Protein AF-A0A5B7JVV4-F1 (afdb_monomer_lite)

Sequence (138 aa):
MTSEPEPEVPVTKVARYDIDFSLCIICQGSGGVLIEKPNSHEKVLKFVHDRASYGDGDFSQMSRCLGDLTASDLISKNATWHRKCYQNTVHTQLTKRAKERFEKQIAARGSRRGSTQSHSSDGGTFTRSQSTPYVKEV

Secondary structure (DSSP, 8-state):
---PPP----------S---TTSBTTT----S-EESS-S-HHHHHHHHHHHHHTT-HHHHHHHHHHTT--HHHHHHTT-BEEHHHHHHHT-HHHHHHHHHHHHHHHHHHHGGGG----------------PPPPP---

Structure (mmCIF, N/CA/C/O backbone):
data_AF-A0A5B7JVV4-F1
#
_entry.id   AF-A0A5B7JVV4-F1
#
loop_
_atom_site.group_PDB
_atom_site.id
_atom_site.type_symbol
_atom_site.label_atom_id
_atom_site.label_alt_id
_atom_site.label_comp_id
_atom_site.label_asym_id
_atom_site.label_entity_id
_atom_site.label_seq_id
_atom_site.pdbx_PDB_ins_code
_atom_site.Cartn_x
_atom_site.Cartn_y
_atom_site.Cartn_z
_atom_site.occupancy
_atom_site.B_iso_or_equiv
_atom_site.auth_seq_id
_atom_site.auth_comp_id
_atom_site.auth_asym_id
_atom_site.auth_atom_id
_atom_site.pdbx_PDB_model_num
ATOM 1 N N . MET A 1 1 ? -0.114 46.836 9.838 1.00 50.16 1 MET A N 1
ATOM 2 C CA . MET A 1 1 ? -0.886 45.711 10.401 1.00 50.16 1 MET A CA 1
ATOM 3 C C . MET A 1 1 ? -1.976 45.366 9.410 1.00 50.16 1 MET A C 1
ATOM 5 O O . MET A 1 1 ? -3.021 45.987 9.463 1.00 50.16 1 MET A O 1
ATOM 9 N N . THR A 1 2 ? -1.708 44.439 8.499 1.00 46.97 2 THR A N 1
ATOM 10 C CA . THR A 1 2 ? -2.728 43.743 7.702 1.00 46.97 2 THR A CA 1
ATOM 11 C C . THR A 1 2 ? -2.018 42.550 7.080 1.00 46.97 2 THR A C 1
ATOM 13 O O . THR A 1 2 ? -1.453 42.635 5.996 1.00 46.97 2 THR A O 1
ATOM 16 N N . SER A 1 3 ? -1.940 41.466 7.848 1.00 49.28 3 SER A N 1
ATOM 17 C CA . SER A 1 3 ? -1.601 40.157 7.303 1.00 49.28 3 SER A CA 1
ATOM 18 C C . SER A 1 3 ? -2.851 39.664 6.585 1.00 49.28 3 SER A C 1
ATOM 20 O O . SER A 1 3 ? -3.860 39.378 7.227 1.00 49.28 3 SER A O 1
ATOM 22 N N . GLU A 1 4 ? -2.802 39.676 5.261 1.00 60.12 4 GLU A N 1
ATOM 23 C CA . GLU A 1 4 ? -3.809 39.095 4.380 1.00 60.12 4 GLU A CA 1
ATOM 24 C C . GLU A 1 4 ? -3.758 37.564 4.543 1.00 60.12 4 GLU A C 1
ATOM 26 O O . GLU A 1 4 ? -2.680 36.986 4.387 1.00 60.12 4 GLU A O 1
ATOM 31 N N . PRO A 1 5 ? -4.848 36.887 4.947 1.00 58.03 5 PRO A N 1
ATOM 32 C CA . PRO A 1 5 ? -4.850 35.432 5.005 1.00 58.03 5 PRO A CA 1
ATOM 33 C C . PRO A 1 5 ? -4.998 34.867 3.587 1.00 58.03 5 PRO A C 1
ATOM 35 O O . PRO A 1 5 ? -6.013 35.093 2.926 1.00 58.03 5 PRO A O 1
ATOM 38 N N . GLU A 1 6 ? -3.977 34.136 3.128 1.00 61.00 6 GLU A N 1
ATOM 39 C CA . GLU A 1 6 ? -4.040 33.351 1.893 1.00 61.00 6 GLU A CA 1
ATOM 40 C C . GLU A 1 6 ? -5.231 32.376 1.937 1.00 61.00 6 GLU A C 1
ATOM 42 O O . GLU A 1 6 ? -5.462 31.725 2.961 1.00 61.00 6 GLU A O 1
ATOM 47 N N . PRO A 1 7 ? -5.996 32.241 0.841 1.00 52.41 7 PRO A N 1
ATOM 48 C CA . PRO A 1 7 ? -7.085 31.283 0.781 1.00 52.41 7 PRO A CA 1
ATOM 49 C C . PRO A 1 7 ? -6.515 29.862 0.725 1.00 52.41 7 PRO A C 1
ATOM 51 O O . PRO A 1 7 ? -5.925 29.456 -0.278 1.00 52.41 7 PRO A O 1
ATOM 54 N N . GLU A 1 8 ? -6.726 29.085 1.789 1.00 56.34 8 GLU A N 1
ATOM 55 C CA . GLU A 1 8 ? -6.482 27.645 1.776 1.00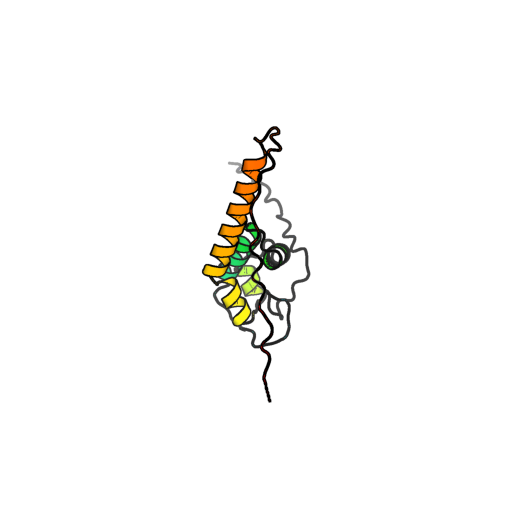 56.34 8 GLU A CA 1
ATOM 56 C C . GLU A 1 8 ? -7.377 27.004 0.709 1.00 56.34 8 GLU A C 1
ATOM 58 O O . GLU A 1 8 ? -8.585 26.825 0.881 1.00 56.34 8 GLU A O 1
ATOM 63 N N . VAL A 1 9 ? -6.777 26.703 -0.441 1.00 56.56 9 VAL A N 1
ATOM 64 C CA . VAL A 1 9 ? -7.407 25.928 -1.506 1.00 56.56 9 VAL A CA 1
ATOM 65 C C . VAL A 1 9 ? -7.944 24.622 -0.913 1.00 56.56 9 VAL A C 1
ATOM 67 O O . VAL A 1 9 ? -7.162 23.844 -0.359 1.00 56.56 9 VAL A O 1
ATOM 70 N N . PRO A 1 10 ? -9.254 24.328 -1.025 1.00 49.62 10 PRO A N 1
ATOM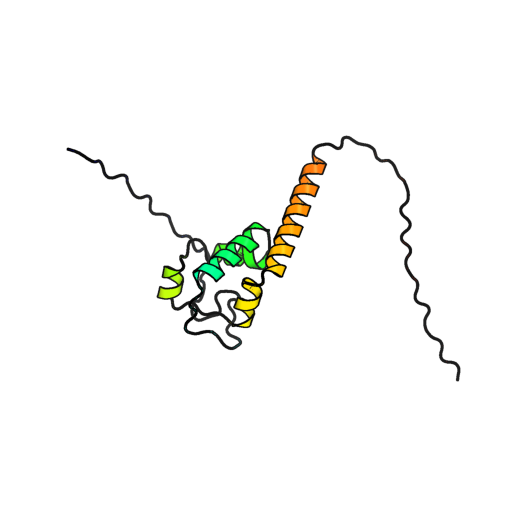 71 C CA . PRO A 1 10 ? -9.786 23.057 -0.572 1.00 49.62 10 PRO A CA 1
ATOM 72 C C . PRO A 1 10 ? -9.238 21.970 -1.495 1.00 49.62 10 PRO A C 1
ATOM 74 O O . PRO A 1 10 ? -9.719 21.771 -2.614 1.00 49.62 10 PRO A O 1
ATOM 77 N N . VAL A 1 11 ? -8.198 21.277 -1.025 1.00 48.03 11 VAL A N 1
ATOM 78 C CA . VAL A 1 11 ? -7.682 20.061 -1.650 1.00 48.03 11 VAL A CA 1
ATOM 79 C C . VAL A 1 11 ? -8.826 19.062 -1.617 1.00 48.03 11 VAL A C 1
ATOM 81 O O . VAL A 1 11 ? -9.155 18.470 -0.588 1.00 48.03 11 VAL A O 1
ATOM 84 N N . THR A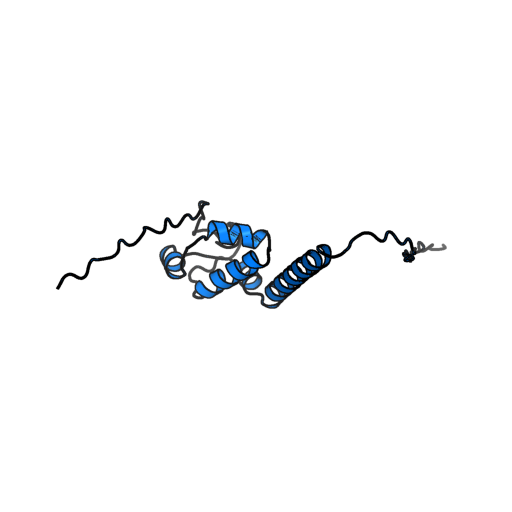 1 12 ? -9.508 18.943 -2.748 1.00 46.31 12 THR A N 1
ATOM 85 C CA . THR A 1 12 ? -10.566 17.969 -2.955 1.00 46.31 12 THR A CA 1
ATOM 86 C C . THR A 1 12 ? -9.908 16.601 -2.860 1.00 46.31 12 THR A C 1
ATOM 88 O O . THR A 1 12 ? -9.264 16.146 -3.798 1.00 46.31 12 THR A O 1
ATOM 91 N N . LYS A 1 13 ? -10.023 15.967 -1.688 1.00 49.12 13 LYS A N 1
ATOM 92 C CA . LYS A 1 13 ? -9.543 14.609 -1.419 1.00 49.12 13 LYS A CA 1
ATOM 93 C C . LYS A 1 13 ? -10.364 13.638 -2.263 1.00 49.12 13 LYS A C 1
ATOM 95 O O . LYS A 1 13 ? -11.367 13.095 -1.798 1.00 49.12 13 LYS A O 1
ATOM 100 N N . VAL A 1 14 ? -10.009 13.462 -3.533 1.00 47.81 14 VAL A N 1
ATOM 101 C CA . VAL A 1 14 ? -10.773 12.596 -4.433 1.00 47.81 14 VAL A CA 1
ATOM 102 C C . VAL A 1 14 ? -10.315 11.147 -4.257 1.00 47.81 14 VAL A C 1
ATOM 104 O O . VAL A 1 14 ? -9.628 10.586 -5.108 1.00 47.81 14 VAL A O 1
ATOM 107 N N . ALA A 1 15 ? -10.725 10.512 -3.157 1.00 49.44 15 ALA A N 1
ATOM 108 C CA . ALA A 1 15 ? -10.773 9.054 -3.094 1.00 49.44 15 ALA A CA 1
ATOM 109 C C . ALA A 1 15 ? -11.843 8.593 -4.101 1.00 49.44 15 ALA A C 1
ATOM 111 O O . ALA A 1 15 ? -13.039 8.729 -3.858 1.00 49.44 15 ALA A O 1
ATOM 112 N N . ARG A 1 16 ? -11.428 8.150 -5.295 1.00 54.75 16 ARG A N 1
ATOM 113 C CA . ARG A 1 16 ? -12.349 7.870 -6.418 1.00 54.75 16 ARG A CA 1
ATOM 114 C C . ARG A 1 16 ? -13.070 6.517 -6.353 1.00 54.75 16 ARG A C 1
ATOM 116 O O . ARG A 1 16 ? -13.715 6.159 -7.329 1.00 54.75 16 ARG A O 1
ATOM 123 N N . TYR A 1 17 ? -13.002 5.783 -5.245 1.00 59.19 17 TYR A N 1
ATOM 124 C CA . TYR A 1 17 ? -13.747 4.535 -5.063 1.00 59.19 17 TYR A CA 1
ATOM 125 C C . TYR A 1 17 ? -14.184 4.379 -3.604 1.00 59.19 17 TYR A C 1
ATOM 127 O O . TYR A 1 17 ? -13.419 4.699 -2.695 1.00 59.19 17 TYR A O 1
ATOM 135 N N . ASP A 1 18 ? -15.411 3.892 -3.414 1.00 72.19 18 ASP A N 1
ATOM 136 C CA . ASP A 1 18 ? -16.022 3.541 -2.128 1.00 72.19 18 ASP A CA 1
ATOM 137 C C . ASP A 1 18 ? -15.214 2.394 -1.492 1.00 72.19 18 ASP A C 1
ATOM 139 O O . ASP A 1 18 ? -15.404 1.219 -1.806 1.00 72.19 18 ASP A O 1
ATOM 143 N N . ILE A 1 19 ? -14.195 2.737 -0.702 1.00 82.06 19 ILE A N 1
ATOM 144 C CA . ILE A 1 19 ? -13.443 1.766 0.097 1.00 82.06 19 ILE A CA 1
ATOM 145 C C . ILE A 1 19 ? -14.287 1.449 1.319 1.00 82.06 19 ILE A C 1
ATOM 147 O O . ILE A 1 19 ? -14.550 2.334 2.136 1.00 82.06 19 ILE A O 1
ATOM 151 N N . ASP A 1 20 ? -14.616 0.174 1.494 1.00 86.56 20 ASP A N 1
ATOM 152 C CA . ASP A 1 20 ? -15.201 -0.286 2.742 1.00 86.56 20 ASP A CA 1
ATOM 153 C C . ASP A 1 20 ? -14.082 -0.515 3.772 1.00 86.56 20 ASP A C 1
ATOM 155 O O . ASP A 1 20 ? -13.221 -1.387 3.614 1.00 86.56 20 ASP A O 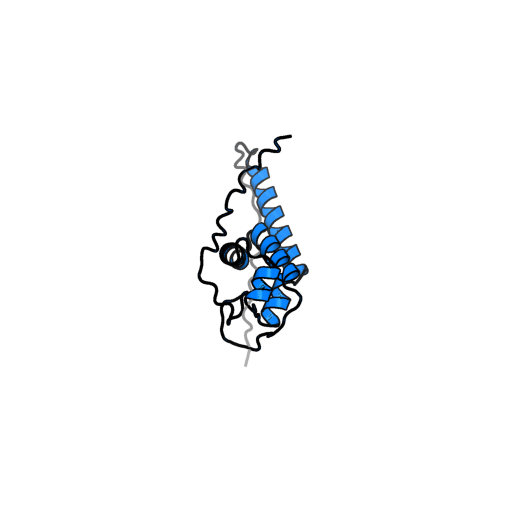1
ATOM 159 N N . PHE A 1 21 ? -14.070 0.304 4.827 1.00 86.50 21 PHE A N 1
ATOM 160 C CA . PHE A 1 21 ? -13.085 0.231 5.912 1.00 86.50 21 PHE A CA 1
ATOM 161 C C . PHE A 1 21 ? -13.358 -0.923 6.890 1.00 86.50 21 PHE A C 1
ATOM 163 O O . PHE A 1 21 ? -12.464 -1.288 7.659 1.00 86.50 21 PHE A O 1
ATOM 170 N N . SER A 1 22 ? -14.556 -1.521 6.838 1.00 85.06 22 SER A N 1
ATOM 171 C CA . SER A 1 22 ? -14.878 -2.748 7.574 1.00 85.06 22 SER A CA 1
ATOM 172 C C . SER A 1 22 ? -14.219 -3.986 6.958 1.00 85.06 22 SER A C 1
ATOM 174 O O . SER A 1 22 ? -14.027 -4.994 7.639 1.00 85.06 22 SER A O 1
ATOM 176 N N . LEU A 1 23 ? -13.820 -3.895 5.686 1.00 89.25 23 LEU A N 1
ATOM 177 C CA . LEU A 1 23 ? -13.090 -4.929 4.966 1.00 89.25 23 LEU A CA 1
ATOM 178 C C . LEU A 1 23 ? -11.585 -4.663 4.987 1.00 89.25 23 LEU A C 1
ATOM 180 O O . LEU A 1 23 ? -11.100 -3.599 5.375 1.00 89.25 23 LEU A O 1
ATOM 184 N N . CYS A 1 24 ? -10.810 -5.641 4.512 1.00 90.94 24 CYS A N 1
ATOM 185 C CA . CYS A 1 24 ? -9.378 -5.441 4.370 1.00 90.94 24 CYS A CA 1
ATOM 186 C C . CYS A 1 24 ? -9.087 -4.329 3.358 1.00 90.94 24 CYS A C 1
ATOM 188 O O . CYS A 1 24 ? -9.251 -4.540 2.157 1.00 90.94 24 CYS A O 1
ATOM 190 N N . ILE A 1 25 ? -8.514 -3.209 3.807 1.00 89.75 25 ILE A N 1
ATOM 191 C CA . ILE A 1 25 ? -8.239 -2.074 2.915 1.00 89.75 25 ILE A CA 1
ATOM 192 C C . ILE A 1 25 ? -7.314 -2.434 1.747 1.00 89.75 25 ILE A C 1
ATOM 194 O O . ILE A 1 25 ? -7.400 -1.800 0.714 1.00 89.75 25 ILE A O 1
ATOM 198 N N . ILE A 1 26 ? -6.476 -3.472 1.878 1.00 89.38 26 ILE A N 1
ATOM 199 C CA . ILE A 1 26 ? -5.486 -3.896 0.871 1.00 89.38 26 ILE A CA 1
ATOM 200 C C . ILE A 1 26 ? -6.089 -4.807 -0.210 1.00 89.38 26 ILE A C 1
ATOM 202 O O . ILE A 1 26 ? -5.580 -4.834 -1.324 1.00 89.38 26 ILE A O 1
ATOM 206 N N . CYS A 1 27 ? -7.124 -5.596 0.089 1.00 89.50 27 CYS A N 1
ATOM 207 C CA . CYS A 1 27 ? -7.689 -6.543 -0.887 1.00 89.50 27 CYS A CA 1
ATOM 208 C C . CYS A 1 27 ? -9.209 -6.458 -1.051 1.00 89.50 27 CYS A C 1
ATOM 210 O O . CYS A 1 27 ? -9.754 -7.211 -1.849 1.00 89.50 27 CYS A O 1
ATOM 212 N N . GLN A 1 28 ? -9.885 -5.595 -0.284 1.00 88.94 28 GLN A N 1
ATOM 213 C CA . GLN A 1 28 ? -11.343 -5.413 -0.255 1.00 88.94 28 GLN A CA 1
ATOM 214 C C . GLN A 1 28 ? -12.133 -6.723 -0.070 1.00 88.94 28 GLN A C 1
ATOM 216 O O . GLN A 1 28 ? -13.270 -6.852 -0.504 1.00 88.94 28 GLN A O 1
ATOM 221 N N . GLY A 1 29 ? -11.521 -7.724 0.572 1.00 86.50 29 GLY A N 1
ATOM 222 C CA . GLY A 1 29 ? -12.136 -9.025 0.831 1.00 86.50 29 GLY A CA 1
ATOM 223 C C . GLY A 1 29 ? -12.593 -9.156 2.281 1.00 86.50 29 GLY A C 1
ATOM 224 O O . GLY A 1 29 ? -11.910 -8.672 3.183 1.00 86.50 29 GLY A O 1
ATOM 225 N N . SER A 1 30 ? -13.702 -9.867 2.492 1.00 80.44 30 SER A N 1
ATOM 226 C CA . SER A 1 30 ? -14.271 -10.214 3.806 1.00 80.44 30 SER A CA 1
ATOM 227 C C . SER A 1 30 ? -13.715 -11.513 4.409 1.00 80.44 30 SER A C 1
ATOM 229 O O . SER A 1 30 ? -14.134 -11.935 5.483 1.00 80.44 30 SER A O 1
ATOM 231 N N . GLY A 1 31 ? -12.788 -12.185 3.717 1.00 78.69 31 GLY A N 1
ATOM 232 C CA . GLY A 1 31 ? -12.292 -13.505 4.102 1.00 78.69 31 GLY A CA 1
ATOM 233 C C . GLY A 1 31 ? -10.983 -13.481 4.892 1.00 78.69 31 GLY A C 1
ATOM 234 O O . GLY A 1 31 ? -9.943 -13.115 4.350 1.00 78.69 31 GLY A O 1
ATOM 235 N N . GLY A 1 32 ? -11.009 -14.011 6.117 1.00 79.94 32 GLY A N 1
ATOM 236 C CA . GLY A 1 32 ? -9.827 -14.251 6.950 1.00 79.94 32 GLY A CA 1
ATOM 237 C C . GLY A 1 32 ? -9.849 -13.481 8.270 1.00 79.94 32 GLY A C 1
ATOM 238 O O . GLY A 1 32 ? -10.848 -12.879 8.644 1.00 79.94 32 GLY A O 1
ATOM 239 N N . VAL A 1 33 ? -8.731 -13.519 8.999 1.00 84.75 33 VAL A N 1
ATOM 240 C CA . VAL A 1 33 ? -8.583 -12.783 10.264 1.00 84.75 33 VAL A CA 1
ATOM 241 C C . VAL A 1 33 ? -8.105 -11.363 9.967 1.00 84.75 33 VAL A C 1
ATOM 243 O O . VAL A 1 33 ? -6.958 -11.159 9.542 1.00 84.75 33 VAL A O 1
ATOM 246 N N . LEU A 1 34 ? -8.998 -10.396 10.175 1.00 88.38 34 LEU A N 1
ATOM 247 C CA . LEU A 1 34 ? -8.705 -8.966 10.138 1.00 88.38 34 LEU A CA 1
ATOM 248 C C . LEU A 1 34 ? -8.032 -8.529 11.440 1.00 88.38 34 LEU A C 1
ATOM 250 O O . LEU A 1 34 ? -8.326 -9.031 12.522 1.00 88.38 34 LEU A O 1
ATOM 254 N N . ILE A 1 35 ? -7.098 -7.592 11.330 1.00 86.19 35 ILE A N 1
ATOM 255 C CA . ILE A 1 35 ? -6.477 -6.954 12.487 1.00 86.19 35 ILE A CA 1
ATOM 256 C C . ILE A 1 35 ? -7.344 -5.751 12.860 1.00 86.19 35 ILE A C 1
ATOM 258 O O . ILE A 1 35 ? -7.378 -4.779 12.113 1.00 86.19 35 ILE A O 1
ATOM 262 N N . GLU A 1 36 ? -8.025 -5.824 14.005 1.00 74.19 36 GLU A N 1
ATOM 263 C CA . GLU A 1 36 ? -9.003 -4.814 14.449 1.00 74.19 36 GLU A CA 1
ATOM 264 C C . GLU A 1 36 ? -8.367 -3.497 14.924 1.00 74.19 36 GLU A C 1
ATOM 266 O O . GLU A 1 36 ? -9.031 -2.467 14.952 1.00 74.19 36 GLU A O 1
ATOM 271 N N . LYS A 1 37 ? -7.081 -3.507 15.306 1.00 77.00 37 LYS A N 1
ATOM 272 C CA . LYS A 1 37 ? -6.349 -2.310 15.770 1.00 77.00 37 LYS A CA 1
ATOM 273 C C . LYS A 1 37 ? -4.903 -2.290 15.281 1.00 77.00 37 LYS A C 1
ATOM 275 O O . LYS A 1 37 ? -3.971 -2.496 16.065 1.00 77.00 37 LYS A O 1
ATOM 280 N N . PRO A 1 38 ? -4.673 -2.092 13.980 1.00 81.44 38 PRO A N 1
ATOM 281 C CA . PRO A 1 38 ? -3.318 -1.956 13.490 1.00 81.44 38 PRO A CA 1
ATOM 282 C C . PRO A 1 38 ? -2.691 -0.632 13.956 1.00 81.44 38 PRO A C 1
ATOM 284 O O . PRO A 1 38 ? -3.364 0.383 14.058 1.00 81.44 38 PRO A O 1
ATOM 287 N N . ASN A 1 39 ? -1.381 -0.607 14.208 1.00 84.69 39 ASN A N 1
ATOM 288 C CA . ASN A 1 39 ? -0.642 0.627 14.536 1.00 84.69 39 ASN A CA 1
ATOM 289 C C . ASN A 1 39 ? 0.234 1.137 13.375 1.00 84.69 39 ASN A C 1
ATOM 291 O O . ASN A 1 39 ? 0.837 2.198 13.459 1.00 84.69 39 ASN A O 1
ATOM 295 N N . SER A 1 40 ? 0.326 0.369 12.289 1.00 87.56 40 SER A N 1
ATOM 296 C CA . SER A 1 40 ? 1.312 0.560 11.218 1.00 87.56 40 SER A CA 1
ATOM 297 C C . SER A 1 40 ? 0.717 1.230 9.970 1.00 87.56 40 SER A C 1
ATOM 299 O O . SER A 1 40 ? 1.129 0.925 8.853 1.00 87.56 40 SER A O 1
ATOM 301 N N . HIS A 1 41 ? -0.261 2.125 10.146 1.00 90.19 41 HIS A N 1
ATOM 302 C CA . HIS A 1 41 ? -0.996 2.788 9.057 1.00 90.19 41 HIS A CA 1
ATOM 303 C C . HIS A 1 41 ? -0.085 3.564 8.103 1.00 90.19 41 HIS A C 1
ATOM 305 O O . HIS A 1 41 ? -0.142 3.364 6.892 1.00 90.19 41 HIS A O 1
ATOM 311 N N . GLU A 1 42 ? 0.814 4.381 8.651 1.00 91.06 42 GLU A N 1
ATOM 312 C CA . GLU A 1 42 ? 1.773 5.167 7.870 1.00 91.06 42 GLU A CA 1
ATOM 313 C C . GLU A 1 42 ? 2.670 4.271 7.008 1.00 91.06 42 GLU A C 1
ATOM 315 O O . GLU A 1 42 ? 2.906 4.532 5.829 1.00 91.06 42 GLU A O 1
ATOM 320 N N . LYS A 1 43 ? 3.110 3.147 7.579 1.00 91.25 43 LYS A N 1
ATOM 321 C CA . LYS A 1 43 ? 3.935 2.175 6.868 1.00 91.25 43 LYS A CA 1
ATOM 322 C C . LYS A 1 43 ? 3.168 1.540 5.713 1.00 91.25 43 LYS A C 1
ATOM 324 O O . LYS A 1 43 ? 3.721 1.412 4.627 1.00 91.25 43 LYS A O 1
ATOM 329 N N . VAL A 1 44 ? 1.911 1.153 5.923 1.00 91.38 44 VAL A N 1
ATOM 330 C CA . VAL A 1 44 ? 1.082 0.578 4.854 1.00 91.38 44 VAL A CA 1
ATOM 331 C C . VAL A 1 44 ? 0.911 1.574 3.714 1.00 91.38 44 VAL A C 1
ATOM 333 O O . VAL A 1 44 ? 1.192 1.211 2.575 1.00 91.38 44 VAL A O 1
ATOM 336 N N . LEU A 1 45 ? 0.543 2.822 4.018 1.00 91.50 45 LEU A N 1
ATOM 337 C CA . LEU A 1 45 ? 0.398 3.875 3.009 1.00 91.50 45 LEU A CA 1
ATOM 338 C C . LEU A 1 45 ? 1.686 4.065 2.207 1.00 91.50 45 LEU A C 1
ATOM 340 O O . LEU A 1 45 ? 1.663 3.979 0.981 1.00 91.50 45 LEU A O 1
ATOM 344 N N . LYS A 1 46 ? 2.826 4.216 2.889 1.00 92.38 46 LYS A N 1
ATOM 345 C CA . LYS A 1 46 ? 4.127 4.377 2.232 1.00 92.38 46 LYS A CA 1
ATOM 346 C C . LYS A 1 46 ? 4.427 3.237 1.259 1.00 92.38 46 LYS A C 1
ATOM 348 O O . LYS A 1 46 ? 4.746 3.483 0.103 1.00 92.38 46 LYS A O 1
ATOM 353 N N . PHE A 1 47 ? 4.289 1.987 1.702 1.00 92.44 47 PHE A N 1
ATOM 354 C CA . PHE A 1 47 ? 4.572 0.830 0.850 1.00 92.44 47 PHE A CA 1
ATOM 355 C C . PHE A 1 47 ? 3.591 0.700 -0.320 1.00 92.44 47 PHE A C 1
ATOM 357 O O . PHE A 1 47 ? 3.991 0.256 -1.398 1.00 92.44 47 PHE A O 1
ATOM 364 N N . VAL A 1 48 ? 2.325 1.084 -0.128 1.00 92.00 48 VAL A N 1
ATOM 365 C CA . VAL A 1 48 ? 1.339 1.109 -1.213 1.00 92.00 48 VAL A CA 1
ATOM 366 C C . VAL A 1 48 ? 1.732 2.137 -2.269 1.00 92.00 48 VAL A C 1
ATOM 368 O O . VAL A 1 48 ? 1.796 1.783 -3.446 1.00 92.00 48 VAL A O 1
ATOM 371 N N . HIS A 1 49 ? 2.061 3.366 -1.865 1.00 91.25 49 HIS A N 1
ATOM 372 C CA . HIS A 1 49 ? 2.491 4.415 -2.790 1.00 91.25 49 HIS A CA 1
ATOM 373 C C . HIS A 1 49 ? 3.812 4.070 -3.487 1.00 91.25 49 HIS A C 1
ATOM 375 O O . HIS A 1 49 ? 3.910 4.210 -4.706 1.00 91.25 49 HIS A O 1
ATOM 381 N N . ASP A 1 50 ? 4.798 3.541 -2.755 1.00 91.69 50 ASP A N 1
ATOM 382 C CA . ASP A 1 50 ? 6.080 3.118 -3.325 1.00 91.69 50 ASP A CA 1
ATOM 383 C C . ASP A 1 50 ? 5.858 2.067 -4.422 1.00 91.69 50 ASP A C 1
ATOM 385 O O . ASP A 1 5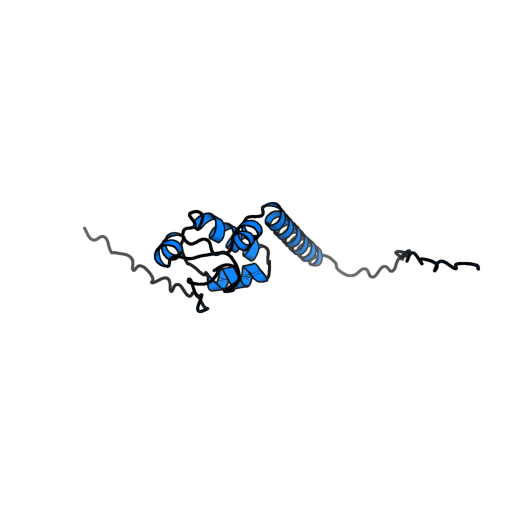0 ? 6.333 2.222 -5.548 1.00 91.69 50 ASP A O 1
ATOM 389 N N . ARG A 1 51 ? 5.075 1.015 -4.145 1.00 90.62 51 ARG A N 1
ATOM 390 C CA . ARG A 1 51 ? 4.792 -0.037 -5.138 1.00 90.62 51 ARG A CA 1
ATOM 391 C C . ARG A 1 51 ? 3.956 0.472 -6.306 1.00 90.62 51 ARG A C 1
ATOM 393 O O . ARG A 1 51 ? 4.234 0.102 -7.446 1.00 90.62 51 ARG A O 1
ATOM 400 N N . ALA A 1 52 ? 2.992 1.349 -6.044 1.00 91.75 52 ALA A N 1
ATOM 401 C CA . ALA A 1 52 ? 2.220 2.006 -7.088 1.00 91.75 52 ALA A CA 1
ATOM 402 C C . ALA A 1 52 ? 3.117 2.826 -8.029 1.00 91.75 52 ALA A C 1
ATOM 404 O O . ALA A 1 52 ? 2.919 2.775 -9.243 1.00 91.75 52 ALA A O 1
ATOM 405 N N . SER A 1 53 ? 4.127 3.522 -7.490 1.00 91.62 53 SER A N 1
ATOM 406 C CA . SER A 1 53 ? 5.088 4.318 -8.268 1.00 91.62 53 SER A CA 1
ATOM 407 C C . SER A 1 53 ? 5.967 3.467 -9.191 1.00 91.62 53 SER A C 1
ATOM 409 O O . SER A 1 53 ? 6.363 3.921 -10.262 1.00 91.62 53 SER A O 1
ATOM 411 N N . TYR A 1 54 ? 6.208 2.205 -8.824 1.00 91.44 54 TYR A N 1
ATOM 412 C CA . TYR A 1 54 ? 6.939 1.238 -9.647 1.00 91.44 54 TYR A CA 1
ATOM 413 C C . TYR A 1 54 ? 6.058 0.547 -10.701 1.00 91.44 54 TYR A C 1
ATOM 415 O O . TYR A 1 54 ? 6.533 -0.339 -11.413 1.00 91.44 54 TYR A O 1
ATOM 423 N N . GLY A 1 55 ? 4.785 0.936 -10.821 1.00 84.56 55 GLY A N 1
ATOM 424 C CA . GLY A 1 55 ? 3.856 0.380 -11.807 1.00 84.56 55 GLY A CA 1
ATOM 425 C C . GLY A 1 55 ? 3.344 -1.019 -11.461 1.00 84.56 55 GLY A C 1
ATOM 426 O O . GLY A 1 55 ? 2.996 -1.783 -12.361 1.00 84.56 55 GLY A O 1
ATOM 427 N N . ASP A 1 56 ? 3.321 -1.378 -10.176 1.00 86.19 56 ASP A N 1
ATOM 428 C CA . ASP A 1 56 ? 2.684 -2.608 -9.706 1.00 86.19 56 ASP A CA 1
ATOM 429 C C . ASP A 1 56 ? 1.154 -2.447 -9.763 1.00 86.19 56 ASP A C 1
ATOM 431 O O . ASP A 1 56 ? 0.583 -1.697 -8.973 1.00 86.19 56 ASP A O 1
ATOM 435 N N . GLY A 1 57 ? 0.500 -3.106 -10.728 1.00 84.25 57 GLY A N 1
ATOM 436 C CA . GLY A 1 57 ? -0.895 -2.843 -11.111 1.00 84.25 57 GLY A CA 1
ATOM 437 C C . GLY A 1 57 ? -1.897 -2.912 -9.956 1.00 84.25 57 GLY A C 1
ATOM 438 O O . GLY A 1 57 ? -2.707 -1.994 -9.800 1.00 84.25 57 GLY A O 1
ATOM 439 N N . ASP A 1 58 ? -1.784 -3.933 -9.105 1.00 84.81 58 ASP A N 1
ATOM 440 C CA . ASP A 1 58 ? -2.661 -4.119 -7.940 1.00 84.81 58 ASP A CA 1
ATOM 441 C C . ASP A 1 58 ? -2.521 -2.948 -6.951 1.00 84.81 58 ASP A C 1
ATOM 443 O O . ASP A 1 58 ? -3.498 -2.427 -6.408 1.00 84.81 58 ASP A O 1
ATOM 447 N N . PHE A 1 59 ? -1.289 -2.470 -6.760 1.00 88.12 59 PHE A N 1
ATOM 448 C CA . PHE A 1 59 ? -0.984 -1.364 -5.855 1.00 88.12 59 PHE A CA 1
ATOM 449 C C . PHE A 1 59 ? -1.278 -0.001 -6.477 1.00 88.12 59 PHE A C 1
ATOM 451 O O . PHE A 1 59 ? -1.647 0.922 -5.757 1.00 88.12 59 PHE A O 1
ATOM 458 N N . SER A 1 60 ? -1.180 0.141 -7.799 1.00 87.81 60 SER A N 1
ATOM 459 C CA . SER A 1 60 ? -1.576 1.360 -8.505 1.00 87.81 60 SER A CA 1
ATOM 460 C C . SER A 1 60 ? -3.073 1.629 -8.373 1.00 87.81 60 SER A C 1
ATOM 462 O O . SER A 1 60 ? -3.461 2.775 -8.149 1.00 87.81 60 SER A O 1
ATOM 464 N N . GLN A 1 61 ? -3.920 0.599 -8.474 1.00 85.38 61 GLN A N 1
ATOM 465 C CA . GLN A 1 61 ? -5.352 0.751 -8.210 1.00 85.38 61 GLN A CA 1
ATOM 466 C C . GLN A 1 61 ? -5.590 1.099 -6.740 1.00 85.38 61 GLN A C 1
ATOM 468 O O . GLN A 1 61 ? -6.264 2.083 -6.448 1.00 85.38 61 GLN A O 1
ATOM 473 N N . MET A 1 62 ? -4.961 0.358 -5.825 1.00 86.31 62 MET A N 1
ATOM 474 C CA . MET A 1 62 ? -5.084 0.600 -4.389 1.00 86.31 62 MET A CA 1
ATOM 475 C C . MET A 1 62 ? -4.686 2.025 -3.988 1.00 86.31 62 MET A C 1
ATOM 477 O O . MET A 1 62 ? -5.414 2.700 -3.268 1.00 86.31 62 MET A O 1
ATOM 481 N N . SER A 1 63 ? -3.557 2.516 -4.501 1.00 89.12 63 SER A N 1
ATOM 482 C CA . SER A 1 63 ? -3.073 3.873 -4.246 1.00 89.12 63 SER A CA 1
ATOM 483 C C . SER A 1 63 ? -4.035 4.941 -4.762 1.00 89.12 63 SER A C 1
ATOM 485 O O . SER A 1 63 ? -4.096 6.013 -4.173 1.00 89.12 63 SER A O 1
ATOM 487 N N . ARG A 1 64 ? -4.780 4.683 -5.844 1.00 86.25 64 ARG A N 1
ATOM 488 C CA . ARG A 1 64 ? -5.809 5.613 -6.341 1.00 86.25 64 ARG A CA 1
ATOM 489 C C . ARG A 1 64 ? -7.057 5.605 -5.466 1.00 86.25 64 ARG A C 1
ATOM 491 O O . ARG A 1 64 ? -7.665 6.653 -5.287 1.00 86.25 64 ARG A O 1
ATOM 498 N N . CYS A 1 65 ? -7.439 4.440 -4.946 1.00 84.12 65 CYS A N 1
ATOM 499 C CA . CYS A 1 65 ? -8.582 4.325 -4.045 1.00 84.12 65 CYS A CA 1
ATOM 500 C C . CYS A 1 65 ? -8.276 4.983 -2.691 1.00 84.12 65 CYS A C 1
ATOM 502 O O . CYS A 1 65 ? -9.105 5.724 -2.173 1.00 84.12 65 CYS A O 1
ATOM 504 N N . LEU A 1 66 ? -7.076 4.752 -2.143 1.00 85.06 66 LEU A N 1
ATOM 505 C CA . LEU A 1 66 ? -6.630 5.384 -0.900 1.00 85.06 66 LEU A CA 1
ATOM 506 C C . LEU A 1 66 ? -6.357 6.883 -1.076 1.00 85.06 66 LEU A C 1
ATOM 508 O O . LEU A 1 66 ? -6.520 7.630 -0.119 1.00 85.06 66 LEU A O 1
ATOM 512 N N . GLY A 1 67 ? -6.009 7.330 -2.286 1.00 82.50 67 GLY A N 1
ATOM 513 C CA . GLY A 1 67 ? -5.881 8.747 -2.627 1.00 82.50 67 GLY A CA 1
ATOM 514 C C . GLY A 1 67 ? -4.990 9.499 -1.638 1.00 82.50 67 GLY A C 1
ATOM 515 O O . GLY A 1 67 ? -3.871 9.071 -1.365 1.00 82.50 67 GLY A O 1
ATOM 516 N N . ASP A 1 68 ? -5.535 10.577 -1.074 1.00 82.44 68 ASP A N 1
ATOM 517 C CA . ASP A 1 68 ? -4.861 11.451 -0.106 1.00 82.44 68 ASP A CA 1
ATOM 518 C C . ASP A 1 68 ? -5.211 11.110 1.355 1.00 82.44 68 ASP A C 1
ATOM 520 O O . ASP A 1 68 ? -5.125 11.963 2.243 1.00 82.44 68 ASP A O 1
ATOM 524 N N . LEU A 1 69 ? -5.682 9.885 1.622 1.00 86.75 69 LEU A N 1
ATOM 525 C CA . LEU A 1 69 ? -5.974 9.457 2.988 1.00 86.75 69 LEU A CA 1
ATOM 526 C C . LEU A 1 69 ? -4.690 9.435 3.811 1.00 86.75 69 LEU A C 1
ATOM 528 O O . LEU A 1 69 ? -3.701 8.788 3.467 1.00 86.75 69 LEU A O 1
ATOM 532 N N . THR A 1 70 ? -4.737 10.113 4.949 1.00 89.06 70 THR A N 1
ATOM 533 C CA . THR A 1 70 ? -3.637 10.120 5.906 1.00 89.06 70 THR A CA 1
ATOM 534 C C . THR A 1 70 ? -3.737 8.936 6.866 1.00 89.06 70 THR A C 1
ATOM 536 O O . THR A 1 70 ? -4.782 8.297 7.013 1.00 89.06 70 THR A O 1
ATOM 539 N N . ALA A 1 71 ? -2.650 8.658 7.591 1.00 89.31 71 ALA A N 1
ATOM 540 C CA . ALA A 1 71 ? -2.674 7.674 8.672 1.00 89.31 71 ALA A CA 1
ATOM 541 C C . ALA A 1 71 ? -3.740 8.012 9.732 1.00 89.31 71 ALA A C 1
ATOM 543 O O . ALA A 1 71 ? -4.383 7.105 10.251 1.00 89.31 71 ALA A O 1
ATOM 544 N N . SER A 1 72 ? -3.968 9.304 10.001 1.00 88.38 72 SER A N 1
ATOM 545 C CA . SER A 1 72 ? -5.028 9.773 10.899 1.00 88.38 72 SER A CA 1
ATOM 546 C C . SER A 1 72 ? -6.413 9.390 10.379 1.00 88.38 72 SER A C 1
ATOM 548 O O . SER A 1 72 ? -7.210 8.838 11.129 1.00 88.38 72 SER A O 1
ATOM 550 N N . ASP A 1 73 ? -6.677 9.601 9.086 1.00 88.81 73 ASP A N 1
ATOM 551 C CA . ASP A 1 73 ? -7.959 9.240 8.471 1.00 88.81 73 ASP A CA 1
ATOM 552 C C . ASP A 1 73 ? -8.221 7.724 8.556 1.00 88.81 73 ASP A C 1
ATOM 554 O O . ASP A 1 73 ? -9.345 7.302 8.827 1.00 88.81 73 ASP A O 1
ATOM 558 N N . LEU A 1 74 ? -7.185 6.896 8.371 1.00 88.25 74 LEU A N 1
ATOM 559 C CA . LEU A 1 74 ? -7.287 5.439 8.517 1.00 88.25 74 LEU A CA 1
ATOM 560 C C . LEU A 1 74 ? -7.593 5.017 9.960 1.00 88.25 74 LEU A C 1
ATOM 562 O O . LEU A 1 74 ? -8.406 4.118 10.170 1.00 88.25 74 LEU A O 1
ATOM 566 N N . ILE A 1 75 ? -6.975 5.678 10.943 1.00 88.94 75 ILE A N 1
ATOM 567 C CA . ILE A 1 75 ? -7.238 5.434 12.366 1.00 88.94 75 ILE A CA 1
ATOM 568 C C . ILE A 1 75 ? -8.678 5.828 12.706 1.00 88.94 75 ILE A C 1
ATOM 570 O O . ILE A 1 75 ? -9.402 5.032 13.295 1.00 88.94 75 ILE A O 1
ATOM 574 N N . SER A 1 76 ? -9.123 7.020 12.293 1.00 88.88 76 SER A N 1
ATOM 575 C CA . SER A 1 76 ? -10.486 7.506 12.546 1.00 88.88 76 SER A CA 1
ATOM 576 C C . SER A 1 76 ? -11.560 6.605 11.936 1.00 88.88 76 SER A C 1
ATOM 578 O O . SER A 1 76 ? -12.641 6.468 12.501 1.00 88.88 76 SER A O 1
ATOM 580 N N . LYS A 1 77 ? -11.262 5.970 10.798 1.00 88.19 77 LYS A N 1
ATOM 581 C CA . LYS A 1 77 ? -12.171 5.049 10.105 1.00 88.19 77 LYS A CA 1
ATOM 582 C C . LYS A 1 77 ? -12.023 3.587 10.540 1.00 88.19 77 LYS A C 1
ATOM 584 O O . LYS A 1 77 ? -12.682 2.733 9.958 1.00 88.19 77 LYS A O 1
ATOM 589 N N . ASN A 1 78 ? -11.192 3.297 11.547 1.00 87.25 78 ASN A N 1
ATOM 590 C CA . ASN A 1 78 ? -10.892 1.943 12.030 1.00 87.25 78 ASN A CA 1
ATOM 591 C C . ASN A 1 78 ? -10.494 0.981 10.900 1.00 87.25 78 ASN A C 1
ATOM 593 O O . ASN A 1 78 ? -10.987 -0.141 10.818 1.00 87.25 78 ASN A O 1
ATOM 597 N N . ALA A 1 79 ? -9.615 1.438 10.009 1.00 88.88 79 ALA A N 1
ATOM 598 C CA . ALA A 1 79 ? -9.189 0.659 8.860 1.00 88.88 79 ALA A CA 1
ATOM 599 C C . ALA A 1 79 ? -8.564 -0.677 9.286 1.00 88.88 79 ALA A C 1
ATOM 601 O O . ALA A 1 79 ? -7.604 -0.717 10.059 1.00 88.88 79 ALA A O 1
ATOM 602 N N . THR A 1 80 ? -9.069 -1.774 8.725 1.00 91.31 80 THR A N 1
ATOM 603 C CA . THR A 1 80 ? -8.567 -3.116 9.027 1.00 91.31 80 THR A CA 1
ATOM 604 C C . THR A 1 80 ? -7.849 -3.740 7.835 1.00 91.31 80 THR A C 1
ATOM 606 O O . THR A 1 80 ? -7.990 -3.341 6.675 1.00 91.31 80 THR A O 1
ATOM 609 N N . TRP A 1 81 ? -7.023 -4.749 8.107 1.00 91.81 81 TRP A N 1
ATOM 610 C CA . TRP A 1 81 ? -6.419 -5.564 7.059 1.00 91.81 81 TRP A CA 1
ATOM 611 C C . TRP A 1 81 ? -6.078 -6.965 7.536 1.00 91.81 81 TRP A C 1
ATOM 613 O O . TRP A 1 81 ? -5.824 -7.205 8.716 1.00 91.81 81 TRP A O 1
ATOM 623 N N . HIS A 1 82 ? -5.998 -7.900 6.592 1.00 93.00 82 HIS A N 1
ATOM 624 C CA . HIS A 1 82 ? -5.493 -9.233 6.880 1.00 93.00 82 HIS A CA 1
ATOM 625 C C . HIS A 1 82 ? -4.003 -9.191 7.213 1.00 93.00 82 HIS A C 1
ATOM 627 O O . HIS A 1 82 ? -3.218 -8.488 6.566 1.00 93.00 82 HIS A O 1
ATOM 633 N N . ARG A 1 83 ? -3.576 -10.046 8.148 1.00 90.69 83 ARG A N 1
ATOM 634 C CA . ARG A 1 83 ? -2.153 -10.225 8.481 1.00 90.69 83 ARG A CA 1
ATOM 635 C C . ARG A 1 83 ? -1.301 -10.549 7.250 1.00 90.69 83 ARG A C 1
ATOM 637 O O . ARG A 1 83 ? -0.225 -9.981 7.079 1.00 90.69 83 ARG A O 1
ATOM 644 N N . LYS A 1 84 ? -1.801 -11.431 6.378 1.00 91.12 84 LYS A N 1
ATOM 645 C CA . LYS A 1 84 ? -1.123 -11.826 5.134 1.00 91.12 84 LYS A CA 1
ATOM 646 C C . LYS A 1 84 ? -0.999 -10.656 4.156 1.00 91.12 84 LYS A C 1
ATOM 648 O O . LYS A 1 84 ? 0.060 -10.463 3.567 1.00 91.12 84 LYS A O 1
ATOM 653 N N . CYS A 1 85 ? -2.057 -9.859 4.013 1.00 91.50 85 CYS A N 1
ATOM 654 C CA . CYS A 1 85 ? -2.043 -8.676 3.156 1.00 91.50 85 CYS A CA 1
ATOM 655 C C . CYS A 1 85 ? -1.016 -7.658 3.652 1.00 91.50 85 CYS A C 1
ATOM 657 O O . CYS A 1 85 ? -0.194 -7.204 2.864 1.00 91.50 85 CYS A O 1
ATOM 659 N N . TYR A 1 86 ? -0.981 -7.389 4.960 1.00 91.94 86 TYR A N 1
ATOM 660 C CA . TYR A 1 86 ? 0.044 -6.531 5.551 1.00 91.94 86 TYR A CA 1
ATOM 661 C C . TYR A 1 86 ? 1.457 -7.038 5.255 1.00 91.94 86 TYR A C 1
ATOM 663 O O . TYR A 1 86 ? 2.270 -6.288 4.724 1.00 91.94 86 TYR A O 1
ATOM 671 N N . GLN A 1 87 ? 1.733 -8.316 5.544 1.00 91.31 87 GLN A N 1
ATOM 672 C CA . GLN A 1 87 ? 3.046 -8.926 5.314 1.00 91.31 87 GLN A CA 1
ATOM 673 C C . GLN A 1 87 ? 3.494 -8.802 3.858 1.00 91.31 87 GLN A C 1
ATOM 675 O O . GLN A 1 87 ? 4.638 -8.432 3.616 1.00 91.31 87 GLN A O 1
ATOM 680 N N . ASN A 1 88 ? 2.598 -9.054 2.902 1.00 91.00 88 ASN A N 1
ATOM 681 C CA . ASN A 1 88 ? 2.892 -8.920 1.476 1.00 91.00 88 ASN A CA 1
ATOM 682 C C . ASN A 1 88 ? 3.139 -7.467 1.061 1.00 91.00 88 ASN A C 1
ATOM 684 O O . ASN A 1 88 ? 4.029 -7.207 0.250 1.00 91.00 88 ASN A O 1
ATOM 688 N N . THR A 1 89 ? 2.371 -6.523 1.607 1.00 90.06 89 THR A N 1
ATOM 689 C CA . THR A 1 89 ? 2.523 -5.094 1.316 1.00 90.06 89 THR A CA 1
ATOM 690 C C . THR A 1 89 ? 3.865 -4.570 1.809 1.00 90.06 89 THR A C 1
ATOM 692 O O . THR A 1 89 ? 4.578 -3.928 1.043 1.00 90.06 89 THR A O 1
ATOM 695 N N . VAL A 1 90 ? 4.261 -4.906 3.041 1.00 90.56 90 VAL A N 1
ATOM 696 C CA . VAL A 1 90 ? 5.528 -4.443 3.638 1.00 90.56 90 VAL A CA 1
ATOM 697 C C . VAL A 1 90 ? 6.734 -5.329 3.300 1.00 90.56 90 VAL A C 1
ATOM 699 O O . VAL A 1 90 ? 7.819 -5.141 3.857 1.00 90.56 90 VAL A O 1
ATOM 702 N N . HIS A 1 91 ? 6.572 -6.309 2.405 1.00 91.94 91 HIS A N 1
ATOM 703 C CA . HIS A 1 91 ? 7.634 -7.241 2.044 1.00 91.94 91 HIS A CA 1
ATOM 704 C C . HIS A 1 91 ? 8.715 -6.543 1.210 1.00 91.94 91 HIS A C 1
ATOM 706 O O . HIS A 1 91 ? 8.628 -6.444 -0.015 1.00 91.94 91 HIS A O 1
ATOM 712 N N . THR A 1 92 ? 9.797 -6.133 1.866 1.00 89.69 92 THR A N 1
ATOM 713 C CA . THR A 1 92 ? 10.882 -5.332 1.275 1.00 89.69 92 THR A CA 1
ATOM 714 C C . THR A 1 92 ? 11.457 -5.918 -0.015 1.00 89.69 92 THR A C 1
ATOM 716 O O . THR A 1 92 ? 11.678 -5.180 -0.971 1.00 89.69 92 THR A O 1
ATOM 719 N N . GLN A 1 93 ? 11.642 -7.241 -0.101 1.00 91.00 93 GLN A N 1
ATOM 720 C CA . GLN A 1 93 ? 12.142 -7.870 -1.333 1.00 91.00 93 GLN A CA 1
ATOM 721 C C . GLN A 1 93 ? 11.153 -7.794 -2.504 1.00 91.00 93 GLN A C 1
ATOM 723 O O . GLN A 1 93 ? 11.588 -7.723 -3.651 1.00 91.00 93 GLN A O 1
ATOM 728 N N . LEU A 1 94 ? 9.838 -7.796 -2.250 1.00 88.31 94 LEU A N 1
ATOM 729 C CA . LEU A 1 94 ? 8.847 -7.632 -3.317 1.00 88.31 94 LEU A CA 1
ATOM 730 C C . LEU A 1 94 ? 8.877 -6.195 -3.835 1.00 88.31 94 LEU A C 1
ATOM 732 O O . LEU A 1 94 ? 8.932 -5.992 -5.045 1.00 88.31 94 LEU A O 1
ATOM 736 N N . THR A 1 95 ? 8.963 -5.219 -2.929 1.00 89.38 95 THR A N 1
ATOM 737 C CA . THR A 1 95 ? 9.146 -3.805 -3.277 1.00 89.38 95 THR A CA 1
ATOM 738 C C . THR A 1 95 ? 10.434 -3.581 -4.068 1.00 89.38 95 THR A C 1
ATOM 740 O O . THR A 1 95 ? 10.410 -2.936 -5.113 1.00 89.38 95 THR A O 1
ATOM 743 N N . LYS A 1 96 ? 11.554 -4.178 -3.637 1.00 92.31 96 LYS A N 1
ATOM 744 C CA . LYS A 1 96 ? 12.839 -4.091 -4.344 1.00 92.31 96 LYS A CA 1
ATOM 745 C C . LYS A 1 96 ? 12.746 -4.667 -5.758 1.00 92.31 96 LYS A C 1
ATOM 747 O O . LYS A 1 96 ? 13.155 -4.014 -6.710 1.00 92.31 96 LYS A O 1
ATOM 752 N N . ARG A 1 97 ? 12.154 -5.856 -5.915 1.00 91.06 97 ARG A N 1
ATOM 753 C CA . ARG A 1 97 ? 11.947 -6.477 -7.234 1.00 91.06 97 ARG A CA 1
ATOM 754 C C . ARG A 1 97 ? 11.041 -5.632 -8.129 1.00 91.06 97 ARG A C 1
ATOM 756 O O . ARG A 1 97 ? 11.295 -5.552 -9.327 1.00 91.06 97 ARG A O 1
ATOM 763 N N . ALA A 1 98 ? 9.997 -5.012 -7.576 1.00 89.25 98 ALA A N 1
ATOM 764 C CA . ALA A 1 98 ? 9.137 -4.096 -8.324 1.00 89.25 98 ALA A CA 1
ATOM 765 C C . ALA A 1 98 ? 9.934 -2.878 -8.825 1.00 89.25 98 ALA A C 1
ATOM 767 O O . ALA A 1 98 ? 9.903 -2.587 -10.020 1.00 89.25 98 ALA A O 1
ATOM 768 N N . LYS A 1 99 ? 10.739 -2.258 -7.951 1.00 92.69 99 LYS A N 1
ATOM 769 C CA . LYS A 1 99 ? 11.648 -1.154 -8.297 1.00 92.69 99 LYS A CA 1
ATOM 770 C C . LYS A 1 99 ? 12.638 -1.534 -9.397 1.00 92.69 99 LYS A C 1
ATOM 772 O O . LYS A 1 99 ? 12.729 -0.842 -10.402 1.00 92.69 99 LYS A O 1
ATOM 777 N N . GLU A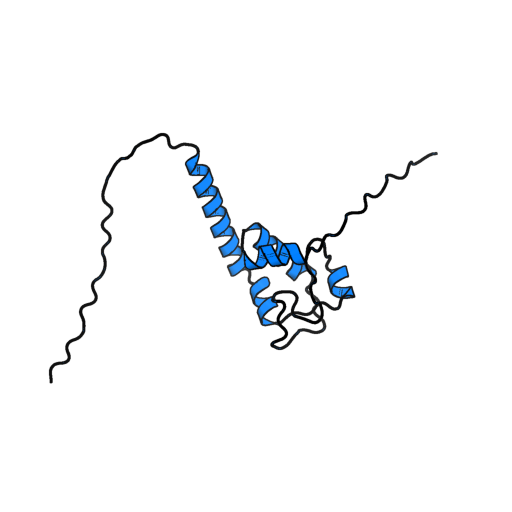 1 100 ? 13.326 -2.666 -9.257 1.00 93.00 100 GLU A N 1
ATOM 778 C CA . GLU A 1 100 ? 14.301 -3.146 -10.248 1.00 93.00 100 GLU A CA 1
ATOM 779 C C . GLU A 1 100 ? 13.658 -3.394 -11.622 1.00 93.00 100 GLU A C 1
ATOM 781 O O . GLU A 1 100 ? 14.250 -3.084 -12.657 1.00 93.00 100 GLU A O 1
ATOM 786 N N . ARG A 1 101 ? 12.437 -3.950 -11.665 1.00 90.56 101 ARG A N 1
ATOM 787 C CA . ARG A 1 101 ? 11.696 -4.118 -12.928 1.00 90.56 101 ARG A CA 1
ATOM 788 C C . ARG A 1 101 ? 11.346 -2.772 -13.548 1.00 90.56 101 ARG A C 1
ATOM 790 O O . ARG A 1 101 ? 11.498 -2.625 -14.758 1.00 90.56 101 ARG A O 1
ATOM 797 N N . PHE A 1 102 ? 10.884 -1.822 -12.740 1.00 90.50 102 PHE A N 1
ATOM 798 C CA . PHE A 1 102 ? 10.558 -0.478 -13.199 1.00 90.50 102 PHE A CA 1
ATOM 799 C C . PHE A 1 102 ? 11.792 0.225 -13.779 1.00 90.50 102 PHE A C 1
ATOM 801 O O . PHE A 1 102 ? 11.761 0.676 -14.921 1.00 90.50 102 PHE A O 1
ATOM 808 N N . GLU A 1 103 ? 12.916 0.218 -13.061 1.00 91.56 103 GLU A N 1
ATOM 809 C CA . GLU A 1 103 ? 14.186 0.800 -13.516 1.00 91.56 103 GLU A CA 1
ATOM 810 C C . GLU A 1 103 ? 14.671 0.171 -14.828 1.00 91.56 103 GLU A C 1
ATOM 812 O O . GLU A 1 103 ? 15.026 0.890 -15.763 1.00 91.56 103 GLU A O 1
ATOM 817 N N . LYS A 1 104 ? 14.607 -1.163 -14.953 1.00 90.94 104 LYS A N 1
ATOM 818 C CA . LYS A 1 104 ? 14.931 -1.865 -16.208 1.00 90.94 104 LYS A CA 1
ATOM 819 C C . LYS A 1 104 ? 14.033 -1.429 -17.364 1.00 90.94 104 LYS A C 1
ATOM 821 O O . LYS A 1 104 ? 14.522 -1.254 -18.478 1.00 90.94 104 LYS A O 1
ATOM 826 N N . GLN A 1 105 ? 12.735 -1.239 -17.122 1.00 88.56 105 GLN A N 1
ATOM 827 C CA . GLN A 1 105 ? 11.809 -0.755 -18.150 1.00 88.56 105 GLN A CA 1
ATOM 828 C C . GLN A 1 105 ? 12.119 0.685 -18.573 1.00 88.56 105 GLN A C 1
ATOM 830 O O . GLN A 1 105 ? 12.078 0.983 -19.767 1.00 88.56 105 GLN A O 1
ATOM 835 N N . ILE A 1 106 ? 12.455 1.568 -17.629 1.00 88.06 106 ILE A N 1
ATOM 836 C CA . ILE A 1 106 ? 12.849 2.951 -17.926 1.00 88.06 106 ILE A CA 1
ATOM 837 C C . ILE A 1 106 ? 14.161 2.983 -18.719 1.00 88.06 106 ILE A C 1
ATOM 839 O O . ILE A 1 106 ? 14.219 3.634 -19.762 1.00 88.06 106 ILE A O 1
ATOM 843 N N . ALA A 1 107 ? 15.176 2.220 -18.304 1.00 88.06 107 ALA A N 1
ATOM 844 C CA . ALA A 1 107 ? 16.451 2.118 -19.016 1.00 88.06 107 ALA A CA 1
ATOM 845 C C . ALA A 1 107 ? 16.272 1.576 -20.447 1.00 88.06 107 ALA A C 1
ATOM 847 O O . ALA A 1 107 ? 16.771 2.163 -21.407 1.00 88.06 107 ALA A O 1
ATOM 848 N N . ALA A 1 108 ? 15.474 0.515 -20.619 1.00 83.56 108 ALA A N 1
ATOM 849 C CA . ALA A 1 108 ? 15.175 -0.057 -21.932 1.00 83.56 108 ALA A CA 1
ATOM 850 C C . ALA A 1 108 ? 14.394 0.902 -22.850 1.00 83.56 108 ALA A C 1
ATOM 852 O O . ALA A 1 108 ? 14.517 0.817 -24.072 1.00 83.56 108 ALA A O 1
ATOM 853 N N . ARG A 1 109 ? 13.584 1.812 -22.291 1.00 77.44 109 ARG A N 1
ATOM 854 C CA . ARG A 1 109 ? 12.906 2.880 -23.048 1.00 77.44 109 ARG A CA 1
ATOM 855 C C . ARG A 1 109 ? 13.864 4.017 -23.410 1.00 77.44 109 ARG A C 1
ATOM 857 O O . ARG A 1 109 ? 13.782 4.529 -24.524 1.00 77.44 109 ARG A O 1
ATOM 864 N N . GLY A 1 110 ? 14.787 4.368 -22.513 1.00 64.19 110 GLY A N 1
ATOM 865 C CA . GLY A 1 110 ? 15.839 5.361 -22.748 1.00 64.19 110 GLY A CA 1
ATOM 866 C C . GLY A 1 110 ? 16.782 4.980 -23.894 1.00 64.19 110 GLY A C 1
ATOM 867 O O . GLY A 1 110 ? 17.091 5.826 -24.729 1.00 64.19 110 GLY A O 1
ATOM 868 N N . SER A 1 111 ? 17.144 3.698 -24.021 1.00 58.31 111 SER A N 1
ATOM 869 C CA . SER A 1 111 ? 17.980 3.208 -25.134 1.00 58.31 111 SER A CA 1
ATOM 870 C C . SER A 1 111 ? 17.317 3.271 -26.516 1.00 58.31 111 SER A C 1
ATOM 872 O O . SER A 1 111 ? 18.024 3.273 -27.517 1.00 58.31 111 SER A O 1
ATOM 874 N N . ARG A 1 112 ? 15.982 3.351 -26.626 1.00 54.03 112 ARG A N 1
ATOM 875 C CA . ARG A 1 112 ? 15.295 3.358 -27.937 1.00 54.03 112 ARG A CA 1
ATOM 876 C C . ARG A 1 112 ? 15.268 4.721 -28.633 1.00 54.03 112 ARG A C 1
ATOM 878 O O . ARG A 1 112 ? 14.827 4.793 -29.774 1.00 54.03 112 ARG A O 1
ATOM 885 N N . ARG A 1 113 ? 15.724 5.802 -27.988 1.00 51.44 113 ARG A N 1
ATOM 886 C CA . ARG A 1 113 ? 15.773 7.146 -28.602 1.00 51.44 113 ARG A CA 1
ATOM 887 C C . ARG A 1 113 ? 17.037 7.418 -29.434 1.00 51.44 113 ARG A C 1
ATOM 889 O O . ARG A 1 113 ? 17.191 8.531 -29.919 1.00 51.44 113 ARG A O 1
ATOM 896 N N . GLY A 1 114 ? 17.904 6.422 -29.636 1.00 52.06 114 GLY A N 1
ATOM 897 C CA . GLY A 1 114 ? 19.178 6.586 -30.345 1.00 52.06 114 GLY A CA 1
ATOM 898 C C . GLY A 1 114 ? 19.575 5.430 -31.264 1.00 52.06 114 GLY A C 1
ATOM 899 O O . GLY A 1 114 ? 20.765 5.190 -31.430 1.00 52.06 114 GLY A O 1
ATOM 900 N N . SER A 1 115 ? 18.628 4.701 -31.858 1.00 47.59 115 SER A N 1
ATOM 901 C CA . SER A 1 115 ? 18.966 3.695 -32.875 1.00 47.59 115 SER A CA 1
ATOM 902 C C . SER A 1 115 ? 18.213 3.956 -34.169 1.00 47.59 115 SER A C 1
ATOM 904 O O . SER A 1 115 ? 17.170 3.369 -34.451 1.00 47.59 115 SER A O 1
ATOM 906 N N . THR A 1 116 ? 18.788 4.857 -34.963 1.00 46.69 116 THR A N 1
ATOM 907 C CA . THR A 1 116 ? 18.714 4.782 -36.421 1.00 46.69 116 THR A CA 1
ATOM 908 C C . THR A 1 116 ? 19.129 3.375 -36.859 1.00 46.69 116 THR A C 1
ATOM 910 O O . THR A 1 116 ? 20.080 2.806 -36.328 1.00 46.69 116 THR A O 1
ATOM 913 N N . GLN A 1 117 ? 18.356 2.826 -37.791 1.00 49.62 117 GLN A N 1
ATOM 914 C CA . GLN A 1 117 ? 18.502 1.545 -38.482 1.00 49.62 117 GLN A CA 1
ATOM 915 C C . GLN A 1 117 ? 19.908 0.917 -38.491 1.00 49.62 117 GLN A C 1
ATOM 917 O O . GLN A 1 117 ? 20.856 1.467 -39.044 1.00 49.62 117 GLN A O 1
ATOM 922 N N . SER A 1 118 ? 19.989 -0.335 -38.041 1.00 40.03 118 SER A N 1
ATOM 923 C CA . SER A 1 118 ? 20.804 -1.363 -38.701 1.00 40.03 118 SER A CA 1
ATOM 924 C C . SER A 1 118 ? 20.117 -2.707 -38.480 1.00 40.03 118 SER A C 1
ATOM 926 O O . SER A 1 118 ? 20.186 -3.295 -37.403 1.00 40.03 118 SER A O 1
ATOM 928 N N . HIS A 1 119 ? 19.371 -3.156 -39.484 1.00 46.34 119 HIS A N 1
ATOM 929 C CA . HIS A 1 119 ? 18.836 -4.509 -39.535 1.00 46.34 119 HIS A CA 1
ATOM 930 C C . HIS A 1 119 ? 20.001 -5.424 -39.935 1.00 46.34 119 HIS A C 1
ATOM 932 O O . HIS A 1 119 ? 20.224 -5.667 -41.116 1.00 46.34 119 HIS A O 1
ATOM 938 N N . SER A 1 120 ? 20.789 -5.864 -38.956 1.00 40.91 120 SER A N 1
ATOM 939 C CA . SER A 1 120 ? 21.810 -6.893 -39.156 1.00 40.91 120 SER A CA 1
ATOM 940 C C . SER A 1 120 ? 21.268 -8.196 -38.593 1.00 40.91 120 SER A C 1
ATOM 942 O O . SER A 1 120 ? 21.182 -8.385 -37.381 1.00 40.91 120 SER A O 1
ATOM 944 N N . SER A 1 121 ? 20.828 -9.059 -39.500 1.00 52.12 121 SER A N 1
ATOM 945 C CA . SER A 1 121 ? 20.502 -10.454 -39.241 1.00 52.12 121 SER A CA 1
ATOM 946 C C . SER A 1 121 ? 21.755 -11.164 -38.733 1.00 52.12 121 SER A C 1
ATOM 948 O O . SER A 1 121 ? 22.722 -11.230 -39.481 1.00 52.12 121 SER A O 1
ATOM 950 N N . ASP A 1 122 ? 21.751 -11.711 -37.517 1.00 40.81 122 ASP A N 1
ATOM 951 C CA . ASP A 1 122 ? 22.662 -12.809 -37.181 1.00 40.81 122 ASP A CA 1
ATOM 952 C C . ASP A 1 122 ? 22.112 -13.661 -36.030 1.00 40.81 122 ASP A C 1
ATOM 954 O O . ASP A 1 122 ? 21.428 -13.175 -35.126 1.00 40.81 122 ASP A O 1
ATOM 958 N N . GLY A 1 123 ? 22.311 -14.969 -36.158 1.00 53.62 123 GLY A N 1
ATOM 959 C CA . GLY A 1 123 ? 21.564 -16.013 -35.476 1.00 53.62 123 GLY A CA 1
ATOM 960 C C . GLY A 1 123 ? 21.937 -16.196 -34.007 1.00 53.62 123 GLY A C 1
ATOM 961 O O . GLY A 1 123 ? 23.100 -16.302 -33.639 1.00 53.62 123 GLY A O 1
ATOM 962 N N . GLY A 1 124 ? 20.912 -16.346 -33.168 1.00 46.47 124 GLY A N 1
ATOM 963 C CA . GLY A 1 124 ? 21.034 -16.860 -31.807 1.00 46.47 124 GLY A CA 1
ATOM 964 C C . GLY A 1 124 ? 20.244 -18.156 -31.668 1.00 46.47 124 GLY A C 1
ATOM 965 O O . GLY A 1 124 ? 19.036 -18.135 -31.443 1.00 46.47 124 GLY A O 1
ATOM 966 N N . THR A 1 125 ? 20.931 -19.281 -31.839 1.00 56.03 125 THR A N 1
ATOM 967 C CA . THR A 1 125 ? 20.465 -20.662 -31.650 1.00 56.03 125 THR A CA 1
ATOM 968 C C . THR A 1 125 ? 19.693 -20.858 -30.343 1.00 56.03 125 THR A C 1
ATOM 970 O O . THR A 1 125 ? 20.268 -20.848 -29.256 1.00 56.03 125 THR A O 1
ATOM 973 N N . PHE A 1 126 ? 18.389 -21.113 -30.455 1.00 47.81 126 PHE A N 1
ATOM 974 C CA . PHE A 1 126 ? 17.557 -21.632 -29.370 1.00 47.81 126 PHE A CA 1
ATOM 975 C C . PHE A 1 126 ? 17.800 -23.145 -29.258 1.00 47.81 126 PHE A C 1
ATOM 977 O O . PHE A 1 126 ? 17.241 -23.933 -30.023 1.00 47.81 126 PHE A O 1
ATOM 984 N N . THR A 1 127 ? 18.640 -23.584 -28.320 1.00 58.31 127 THR A N 1
ATOM 985 C CA . THR A 1 127 ? 18.745 -25.008 -27.974 1.00 58.31 127 THR A CA 1
ATOM 986 C C . THR A 1 127 ? 17.515 -25.414 -27.165 1.00 58.31 127 THR A C 1
ATOM 988 O O . THR A 1 127 ? 17.453 -25.319 -25.942 1.00 58.31 127 THR A O 1
ATOM 991 N N . ARG A 1 128 ? 16.478 -25.847 -27.883 1.00 55.62 128 ARG A N 1
ATOM 992 C CA . ARG A 1 128 ? 15.295 -26.500 -27.320 1.00 55.62 128 ARG A CA 1
ATOM 993 C C . ARG A 1 128 ? 15.689 -27.915 -26.893 1.00 55.62 128 ARG A C 1
ATOM 995 O O . ARG A 1 128 ? 15.766 -28.806 -27.735 1.00 55.62 128 ARG A O 1
ATOM 1002 N N . SER A 1 129 ? 15.935 -28.124 -25.603 1.00 55.25 129 SER A N 1
ATOM 1003 C CA . SER A 1 129 ? 16.131 -29.462 -25.036 1.00 55.25 129 SER A CA 1
ATOM 1004 C C . SER A 1 129 ? 14.889 -30.316 -25.303 1.00 55.25 129 SER A C 1
ATOM 1006 O O . SER A 1 129 ? 13.814 -30.042 -24.769 1.00 55.25 129 SER A O 1
ATOM 1008 N N . GLN A 1 130 ? 15.020 -31.329 -26.159 1.00 54.56 130 GLN A N 1
ATOM 1009 C CA . GLN A 1 130 ? 14.008 -32.367 -26.323 1.00 54.56 130 GLN A CA 1
ATOM 1010 C C . GLN A 1 130 ? 14.222 -33.414 -25.229 1.00 54.56 130 GLN A C 1
ATOM 1012 O O . GLN A 1 130 ? 15.224 -34.121 -25.227 1.00 54.56 130 GLN A O 1
ATOM 1017 N N . SER A 1 131 ? 13.298 -33.499 -24.277 1.00 61.44 131 SER A N 1
ATOM 1018 C CA . SER A 1 131 ? 13.207 -34.642 -23.372 1.00 61.44 131 SER A CA 1
ATOM 1019 C C . SER A 1 131 ? 12.655 -35.840 -24.149 1.00 61.44 131 SER A C 1
ATOM 1021 O O . SER A 1 131 ? 11.536 -35.770 -24.662 1.00 61.44 131 SER A O 1
ATOM 1023 N N . THR A 1 132 ? 13.425 -36.922 -24.253 1.00 68.31 132 THR A N 1
ATOM 1024 C CA . THR A 1 132 ? 12.948 -38.200 -24.793 1.00 68.31 132 THR A CA 1
ATOM 1025 C C . THR A 1 132 ? 11.976 -38.856 -23.800 1.00 68.31 132 THR A C 1
ATOM 1027 O O . THR A 1 132 ? 12.199 -38.782 -22.589 1.00 68.31 132 THR A O 1
ATOM 1030 N N . PRO A 1 133 ? 10.880 -39.483 -24.261 1.00 63.59 133 PRO A N 1
ATOM 1031 C CA . PRO A 1 133 ? 9.996 -40.234 -23.380 1.00 63.59 133 PRO A CA 1
ATOM 1032 C C . PRO A 1 133 ? 10.658 -41.551 -22.950 1.00 63.59 133 PRO A C 1
ATOM 1034 O O . PRO A 1 133 ? 11.251 -42.264 -23.757 1.00 63.59 133 PRO A O 1
ATOM 1037 N N . TYR A 1 134 ? 10.548 -41.861 -21.660 1.00 66.38 134 TYR A N 1
ATOM 1038 C CA . TYR A 1 134 ? 11.009 -43.104 -21.046 1.00 66.38 134 TYR A CA 1
ATOM 1039 C C . TYR A 1 134 ? 10.171 -44.289 -21.552 1.00 66.38 134 TYR A C 1
ATOM 1041 O O . TYR A 1 134 ? 8.959 -44.323 -21.334 1.00 66.38 134 TYR A O 1
ATOM 1049 N N . VAL A 1 135 ? 10.810 -45.258 -22.213 1.00 66.56 135 VAL A N 1
ATOM 1050 C CA . VAL A 1 135 ? 10.186 -46.531 -22.604 1.00 66.56 135 VAL A CA 1
ATOM 1051 C C . VAL A 1 135 ? 10.501 -47.562 -21.523 1.00 66.56 135 VAL A C 1
ATOM 1053 O O . VAL A 1 135 ? 11.663 -47.817 -21.218 1.00 66.56 135 VAL A O 1
ATOM 1056 N N . LYS A 1 136 ? 9.454 -48.123 -20.916 1.00 60.22 136 LYS A N 1
ATOM 1057 C CA . LYS A 1 136 ? 9.546 -49.212 -19.942 1.00 60.22 136 LYS A CA 1
ATOM 1058 C C . LYS A 1 136 ? 9.405 -50.525 -20.711 1.00 60.22 136 LYS A C 1
ATOM 1060 O O . LYS A 1 136 ? 8.310 -50.816 -21.184 1.00 60.22 136 LYS A O 1
ATOM 1065 N N . GLU A 1 137 ? 10.494 -51.267 -20.880 1.00 57.88 137 GLU A N 1
ATOM 1066 C CA . GLU A 1 137 ? 10.420 -52.626 -21.428 1.00 57.88 137 GLU A CA 1
ATOM 1067 C C . GLU A 1 137 ? 9.867 -53.589 -20.363 1.00 57.88 137 GLU A C 1
ATOM 1069 O O . GLU A 1 137 ? 10.140 -53.430 -19.168 1.00 57.88 137 GLU A O 1
ATOM 1074 N N . VAL A 1 138 ? 9.012 -54.511 -20.817 1.00 55.06 138 VAL A N 1
ATOM 1075 C CA . VAL A 1 138 ? 8.337 -55.574 -20.052 1.00 55.06 138 VAL A CA 1
ATOM 1076 C C . VAL A 1 138 ? 9.083 -56.877 -20.267 1.00 55.06 138 VAL A C 1
ATOM 1078 O O . VAL A 1 138 ? 9.403 -57.152 -21.445 1.00 55.06 138 VAL A O 1
#

Foldseek 3Di:
DDDDDDDPDPPPQCLPDDQDQVAALLPSDPDDDKDQDDPCLQLLLVLLVLLLVLVVPSSVNSNSNCRPPDSVNSVVNSRIHHPVSVCVSNVVVVSVVSNVVSVVVVVVVVVVVDDDDDPDDDDDDDPDDDDDDDDDDD

Radius of gyration: 24.5 Å; chains: 1; bounding box: 39×101×55 Å

pLDDT: mean 76.51, std 17.0, range [40.03, 93.0]

Organism: Portunus trituberculatus (NCBI:txid210409)